Protein AF-S7PRD0-F1 (afdb_monomer_lite)

pLDDT: mean 82.25, std 14.74, range [40.34, 95.12]

Organism: Gloeophyllum trabeum (strain ATCC 11539 / FP-39264 / Madison 617) (NCBI:txid670483)

Secondary structure (DSSP, 8-state):
-------BGGG--GGGS-HHHHHHHHHHHHHHHHHHHHTTEE-SS--GGGEE-PPPSS-TTSPPP-EE--GGG-EE----TT-----S-THHHHHHHHHHT--HHHHHHH-----GGG-

Structure (mmCIF, N/CA/C/O backbone):
data_AF-S7PRD0-F1
#
_entry.id   AF-S7PRD0-F1
#
loop_
_atom_site.group_PDB
_atom_site.id
_atom_site.type_symbol
_atom_site.label_atom_id
_atom_site.label_alt_id
_atom_site.label_comp_id
_atom_site.label_asym_id
_atom_site.label_entity_id
_atom_site.label_seq_id
_atom_site.pdbx_PDB_ins_code
_atom_site.Cartn_x
_atom_site.Cartn_y
_atom_site.Cartn_z
_atom_site.occupancy
_atom_site.B_iso_or_equiv
_atom_site.auth_seq_id
_atom_s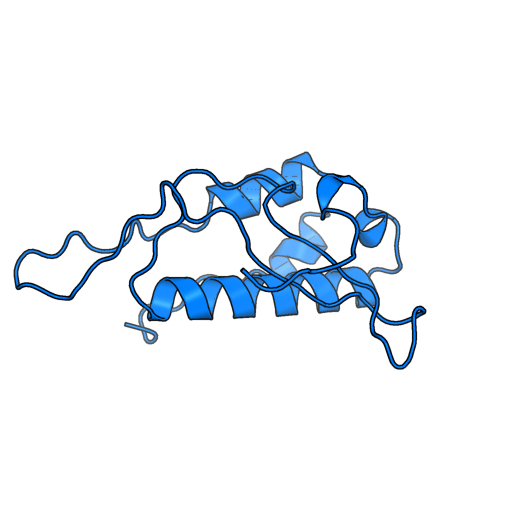ite.auth_comp_id
_atom_site.auth_asym_id
_atom_site.auth_atom_id
_atom_site.pdbx_PDB_model_num
ATOM 1 N N . MET A 1 1 ? -15.840 -14.417 2.602 1.00 66.12 1 MET A N 1
ATOM 2 C CA . MET A 1 1 ? -14.745 -13.608 2.038 1.00 66.12 1 MET A CA 1
ATOM 3 C C . MET A 1 1 ? -14.653 -13.958 0.567 1.00 66.12 1 MET A C 1
ATOM 5 O O . MET A 1 1 ? -14.867 -15.124 0.248 1.00 66.12 1 MET A O 1
ATOM 9 N N . GLU A 1 2 ? -14.454 -12.976 -0.306 1.00 77.88 2 GLU A N 1
ATOM 10 C CA . GLU A 1 2 ? -14.155 -13.245 -1.716 1.00 77.88 2 GLU A CA 1
ATOM 11 C C . GLU A 1 2 ? -12.835 -14.024 -1.810 1.00 77.88 2 GLU A C 1
ATOM 13 O O . GLU A 1 2 ? -11.918 -13.771 -1.028 1.00 77.88 2 GLU A O 1
ATOM 18 N N . ALA A 1 3 ? -12.761 -15.010 -2.705 1.00 83.56 3 ALA A N 1
ATOM 19 C CA . ALA A 1 3 ? -11.504 -15.685 -3.003 1.00 83.56 3 ALA A CA 1
ATOM 20 C C . ALA A 1 3 ? -10.730 -14.805 -3.989 1.00 83.56 3 ALA A C 1
ATOM 22 O O . ALA A 1 3 ? -11.189 -14.603 -5.110 1.00 83.56 3 ALA A O 1
ATOM 23 N N . ILE A 1 4 ? -9.604 -14.253 -3.541 1.00 85.44 4 ILE A N 1
ATOM 24 C CA . ILE A 1 4 ? -8.789 -13.316 -4.315 1.00 85.44 4 ILE A CA 1
ATOM 25 C C . ILE A 1 4 ? -7.455 -13.993 -4.604 1.00 85.44 4 ILE A C 1
ATOM 27 O O . ILE A 1 4 ? -6.682 -14.266 -3.686 1.00 85.44 4 ILE A O 1
ATOM 31 N N . ASP A 1 5 ? -7.204 -14.265 -5.881 1.00 84.56 5 ASP A N 1
ATOM 32 C CA . ASP A 1 5 ? -5.966 -14.880 -6.346 1.00 84.56 5 ASP A CA 1
ATOM 33 C C . ASP A 1 5 ? -4.942 -13.792 -6.696 1.00 84.56 5 ASP A C 1
ATOM 35 O O . ASP A 1 5 ? -5.121 -13.033 -7.647 1.00 84.56 5 ASP A O 1
ATOM 39 N N . GLY A 1 6 ? -3.846 -13.717 -5.942 1.00 87.81 6 GLY A N 1
ATOM 40 C CA . GLY A 1 6 ? -2.763 -12.773 -6.212 1.00 87.81 6 GLY A CA 1
ATOM 41 C C . GLY A 1 6 ? -1.637 -12.850 -5.179 1.00 87.81 6 GLY A C 1
ATOM 42 O O . GLY A 1 6 ? -1.858 -13.351 -4.074 1.00 87.81 6 GLY A O 1
ATOM 43 N N . PRO A 1 7 ? -0.422 -12.383 -5.522 1.00 93.31 7 PRO A N 1
ATOM 44 C CA . PRO A 1 7 ? 0.658 -12.246 -4.553 1.00 93.31 7 PRO A CA 1
ATOM 45 C C . PRO A 1 7 ? 0.318 -11.178 -3.509 1.00 93.31 7 PRO A C 1
ATOM 47 O O . PRO A 1 7 ? -0.491 -10.279 -3.757 1.00 93.31 7 PRO A O 1
ATOM 50 N N . THR A 1 8 ? 0.973 -11.246 -2.353 1.00 94.69 8 THR A N 1
ATOM 51 C CA . THR A 1 8 ? 0.997 -10.110 -1.432 1.00 94.69 8 THR A CA 1
ATOM 52 C C . THR A 1 8 ? 1.907 -9.009 -1.968 1.00 94.69 8 THR A C 1
ATOM 54 O O . THR A 1 8 ? 2.770 -9.259 -2.816 1.00 94.69 8 THR A O 1
ATOM 57 N N . LEU A 1 9 ? 1.763 -7.794 -1.440 1.00 94.31 9 LEU A N 1
ATOM 58 C CA . LEU A 1 9 ? 2.652 -6.692 -1.779 1.00 94.31 9 LEU A CA 1
ATOM 59 C C . LEU A 1 9 ? 4.112 -7.027 -1.448 1.00 94.31 9 LEU A C 1
ATOM 61 O O . LEU A 1 9 ? 4.987 -6.701 -2.236 1.00 94.31 9 LEU A O 1
ATOM 65 N N . GLU A 1 10 ? 4.383 -7.7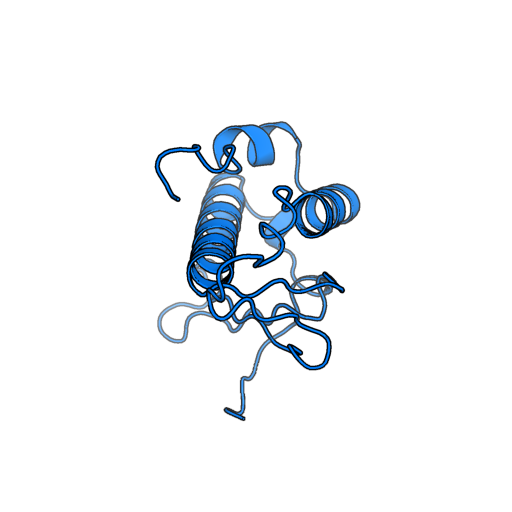52 -0.357 1.00 93.19 10 GLU A N 1
ATOM 66 C CA . GLU A 1 10 ? 5.748 -8.176 0.004 1.00 93.19 10 GLU A CA 1
ATOM 67 C C . GLU A 1 10 ? 6.440 -8.977 -1.114 1.00 93.19 10 GLU A C 1
ATOM 69 O O . GLU A 1 10 ? 7.644 -8.827 -1.329 1.00 93.19 10 GLU A O 1
ATOM 74 N N . MET A 1 11 ? 5.675 -9.807 -1.832 1.00 91.50 11 MET A N 1
ATOM 75 C CA . MET A 1 11 ? 6.167 -10.697 -2.889 1.00 91.50 11 MET A CA 1
ATOM 76 C C . MET A 1 11 ? 6.282 -10.019 -4.259 1.00 91.50 11 MET A C 1
ATOM 78 O O . MET A 1 11 ? 6.781 -10.639 -5.201 1.00 91.50 11 MET A O 1
ATOM 82 N N . LEU A 1 12 ? 5.790 -8.788 -4.402 1.00 90.44 12 LEU A N 1
ATOM 83 C CA . LEU A 1 12 ? 5.831 -8.066 -5.665 1.00 90.44 12 LEU A CA 1
ATOM 84 C C . LEU A 1 12 ? 7.177 -7.394 -5.924 1.00 90.44 12 LEU A C 1
ATOM 86 O O . LEU A 1 12 ? 7.942 -7.064 -5.025 1.00 90.44 12 LEU A O 1
ATOM 90 N N . ASP A 1 13 ? 7.414 -7.119 -7.200 1.00 89.31 13 ASP A N 1
ATOM 91 C CA . ASP A 1 13 ? 8.582 -6.409 -7.704 1.00 89.31 13 ASP A CA 1
ATOM 92 C C . ASP A 1 13 ? 8.286 -4.931 -8.006 1.00 89.31 13 ASP A C 1
ATOM 94 O O . ASP A 1 13 ? 9.049 -4.303 -8.731 1.00 89.31 13 ASP A O 1
ATOM 98 N N . ILE A 1 14 ? 7.187 -4.347 -7.491 1.00 89.69 14 ILE A N 1
ATOM 99 C CA . ILE A 1 14 ? 6.773 -2.978 -7.877 1.00 89.69 14 ILE A CA 1
ATOM 100 C C . ILE A 1 14 ? 7.894 -1.961 -7.626 1.00 89.69 14 ILE A C 1
ATOM 102 O O . ILE A 1 14 ? 8.104 -1.091 -8.460 1.00 89.69 14 ILE A O 1
ATOM 106 N N . LYS A 1 15 ? 8.674 -2.128 -6.549 1.00 90.00 15 LYS A N 1
ATOM 107 C CA . LYS A 1 15 ? 9.821 -1.278 -6.190 1.00 90.00 15 LYS A CA 1
ATOM 108 C C . LYS A 1 15 ? 10.970 -1.324 -7.203 1.00 90.00 15 LYS A C 1
ATOM 110 O O . LYS A 1 15 ? 11.763 -0.391 -7.274 1.00 90.00 15 LYS A O 1
ATOM 115 N N . ASP A 1 16 ? 11.028 -2.382 -8.008 1.00 91.56 16 ASP A N 1
ATOM 116 C CA . ASP A 1 16 ? 12.022 -2.587 -9.062 1.00 91.56 16 ASP A CA 1
ATOM 117 C C . ASP A 1 16 ? 11.485 -2.179 -10.453 1.00 91.56 16 ASP A C 1
ATOM 119 O O . ASP A 1 16 ? 12.224 -2.182 -11.442 1.00 91.56 16 ASP A O 1
ATOM 123 N N . ARG A 1 17 ? 10.197 -1.814 -10.560 1.00 90.12 17 ARG A N 1
ATOM 124 C CA . ARG A 1 17 ? 9.558 -1.375 -11.814 1.00 90.12 17 ARG A CA 1
ATOM 125 C C . ARG A 1 17 ? 9.862 0.093 -12.134 1.00 90.12 17 ARG A C 1
ATOM 127 O O . ARG A 1 17 ? 10.319 0.834 -11.264 1.00 90.12 17 ARG A O 1
ATOM 134 N N . PRO A 1 18 ? 9.595 0.561 -13.372 1.00 92.88 18 PRO A N 1
ATOM 135 C CA . PRO A 1 18 ? 9.770 1.967 -13.727 1.00 92.88 18 PRO A CA 1
ATOM 136 C C . PRO A 1 18 ? 9.045 2.912 -12.764 1.00 92.88 18 PRO A C 1
ATOM 138 O O . PRO A 1 18 ? 7.930 2.625 -12.326 1.00 92.88 18 PRO A O 1
ATOM 141 N N . GLN A 1 19 ? 9.655 4.066 -12.493 1.00 93.19 19 GLN A N 1
ATOM 142 C CA . GLN A 1 19 ? 9.168 5.045 -11.517 1.00 93.19 19 GLN A CA 1
ATOM 143 C C . GLN A 1 19 ? 7.702 5.450 -11.740 1.00 93.19 19 GLN A C 1
ATOM 145 O O . GLN A 1 19 ? 6.953 5.594 -10.782 1.00 93.19 19 GLN A O 1
ATOM 150 N N . GLU A 1 20 ? 7.260 5.573 -12.994 1.00 91.19 20 GLU A N 1
ATOM 151 C CA . GLU A 1 20 ? 5.863 5.885 -13.326 1.00 91.19 20 GLU A CA 1
ATOM 152 C C . GLU A 1 20 ? 4.880 4.831 -12.790 1.00 91.19 20 GLU A C 1
ATOM 154 O O . GLU A 1 20 ? 3.819 5.181 -12.278 1.00 91.19 20 GLU A O 1
ATOM 159 N N . GLN A 1 21 ? 5.245 3.545 -12.845 1.00 90.56 21 GLN A N 1
ATOM 160 C CA . GLN A 1 21 ? 4.414 2.458 -12.316 1.00 90.56 21 GLN A CA 1
ATOM 161 C C . GLN A 1 21 ? 4.425 2.425 -10.788 1.00 90.56 21 GLN A C 1
ATOM 163 O O . GLN A 1 21 ? 3.404 2.116 -10.177 1.00 90.56 21 GLN A O 1
ATOM 168 N N . GLN A 1 22 ? 5.560 2.765 -10.171 1.00 93.31 22 GLN A N 1
ATOM 169 C CA . GLN A 1 22 ? 5.647 2.923 -8.720 1.00 93.31 22 GLN A CA 1
ATOM 170 C C . GLN A 1 22 ? 4.730 4.049 -8.247 1.00 93.31 22 GLN A C 1
ATOM 172 O O . GLN A 1 22 ? 3.905 3.837 -7.365 1.00 93.31 22 GLN A O 1
ATOM 177 N N . ILE A 1 23 ? 4.815 5.219 -8.884 1.00 93.31 23 ILE A N 1
ATOM 178 C CA . ILE A 1 23 ? 3.978 6.380 -8.567 1.00 93.31 23 ILE A CA 1
ATOM 179 C C . ILE A 1 23 ? 2.495 6.032 -8.722 1.00 93.31 23 ILE A C 1
ATOM 181 O O . ILE A 1 23 ? 1.718 6.305 -7.807 1.00 93.31 23 ILE A O 1
ATOM 185 N N . ASP A 1 24 ? 2.094 5.404 -9.832 1.00 91.69 24 ASP A N 1
ATOM 186 C CA . ASP A 1 24 ? 0.704 4.977 -10.035 1.00 91.69 24 ASP A CA 1
ATOM 187 C C . ASP A 1 24 ? 0.227 4.039 -8.917 1.00 91.69 24 ASP A C 1
ATOM 189 O O . ASP A 1 24 ? -0.811 4.277 -8.292 1.00 91.69 24 ASP A O 1
ATOM 193 N N . PHE A 1 25 ? 1.012 3.001 -8.617 1.00 93.31 25 PHE A N 1
ATOM 194 C CA . PHE A 1 25 ? 0.657 2.015 -7.605 1.00 93.31 25 PHE A CA 1
ATOM 195 C C . PHE A 1 25 ? 0.522 2.642 -6.211 1.00 93.31 25 PHE A C 1
ATOM 197 O O . PHE A 1 25 ? -0.500 2.457 -5.549 1.00 93.31 25 PHE A O 1
ATOM 204 N N . ILE A 1 26 ? 1.511 3.431 -5.779 1.00 93.56 26 ILE A N 1
ATOM 205 C CA . ILE A 1 26 ? 1.506 4.097 -4.469 1.00 93.56 26 ILE A CA 1
ATOM 206 C C . ILE A 1 26 ? 0.363 5.118 -4.376 1.00 93.56 26 ILE A C 1
ATOM 208 O O . ILE A 1 26 ? -0.294 5.221 -3.337 1.00 93.56 26 ILE A O 1
ATOM 212 N N . THR A 1 27 ? 0.040 5.805 -5.475 1.00 92.56 27 THR A N 1
ATOM 213 C CA . THR A 1 27 ? -1.115 6.713 -5.541 1.00 92.56 27 THR A CA 1
ATOM 214 C C . THR A 1 27 ? -2.424 5.959 -5.297 1.00 92.56 27 THR A C 1
ATOM 216 O O . THR A 1 27 ? -3.230 6.365 -4.454 1.00 92.56 27 THR A O 1
ATOM 219 N N . ARG A 1 28 ? -2.638 4.825 -5.979 1.00 93.12 28 ARG A N 1
ATOM 220 C CA . ARG A 1 28 ? -3.839 3.991 -5.796 1.00 93.12 28 ARG A CA 1
ATOM 221 C C . ARG A 1 28 ? -3.903 3.375 -4.398 1.00 93.12 28 ARG A C 1
ATOM 223 O O . ARG A 1 28 ? -4.973 3.389 -3.787 1.00 93.12 28 ARG A O 1
ATOM 230 N N . LEU A 1 29 ? -2.769 2.926 -3.858 1.00 93.19 29 LEU A N 1
ATOM 231 C CA . LEU A 1 29 ? -2.664 2.413 -2.490 1.00 93.19 29 LEU A CA 1
ATOM 232 C C . LEU A 1 29 ? -3.109 3.471 -1.474 1.00 93.19 29 LEU A C 1
ATOM 234 O O . LEU A 1 29 ? -3.953 3.203 -0.618 1.00 93.19 29 LEU A O 1
ATOM 238 N N . ARG A 1 30 ? -2.608 4.702 -1.617 1.00 89.88 30 ARG A N 1
ATOM 239 C CA . ARG A 1 30 ? -2.991 5.829 -0.765 1.00 89.88 30 ARG A CA 1
ATOM 240 C C . ARG A 1 30 ? -4.476 6.161 -0.873 1.00 89.88 30 ARG A C 1
ATOM 242 O O . ARG A 1 30 ? -5.108 6.415 0.149 1.00 89.88 30 ARG A O 1
ATOM 249 N N . HIS A 1 31 ? -5.059 6.154 -2.071 1.00 89.12 31 HIS A N 1
ATOM 250 C CA . HIS A 1 31 ? -6.503 6.368 -2.227 1.00 89.12 31 HIS A CA 1
ATOM 251 C C . HIS A 1 31 ? -7.333 5.291 -1.524 1.00 89.12 31 HIS A C 1
ATOM 253 O O . HIS A 1 31 ? -8.323 5.614 -0.868 1.00 89.12 31 HIS A O 1
ATOM 259 N N . GLY A 1 32 ? -6.903 4.033 -1.604 1.00 89.44 32 GLY A N 1
ATOM 260 C CA . GLY A 1 32 ? -7.515 2.935 -0.867 1.00 89.44 32 GLY A CA 1
ATOM 261 C C . GLY A 1 32 ? -7.446 3.126 0.651 1.00 89.44 32 GLY A C 1
ATOM 262 O O . GLY A 1 32 ? -8.463 3.020 1.336 1.00 89.44 32 GLY A O 1
ATOM 263 N N . LEU A 1 33 ? -6.277 3.517 1.170 1.00 88.06 33 LEU A N 1
ATOM 264 C CA . LEU A 1 33 ? -6.106 3.853 2.585 1.00 88.06 33 LEU A CA 1
ATOM 265 C C . LEU A 1 33 ? -7.011 5.018 3.010 1.00 88.06 33 LEU A C 1
ATOM 267 O O . LEU A 1 33 ? -7.652 4.953 4.058 1.00 88.06 33 LEU A O 1
ATOM 271 N N . ARG A 1 34 ? -7.102 6.071 2.189 1.00 83.62 34 ARG A N 1
ATOM 272 C CA . ARG A 1 34 ? -7.998 7.211 2.437 1.00 83.62 34 ARG A CA 1
ATOM 273 C C . ARG A 1 34 ? -9.456 6.771 2.535 1.00 83.62 34 ARG A C 1
ATOM 275 O O . ARG A 1 34 ? -10.143 7.213 3.447 1.00 83.62 34 ARG A O 1
ATOM 282 N N . ALA A 1 35 ? -9.914 5.879 1.657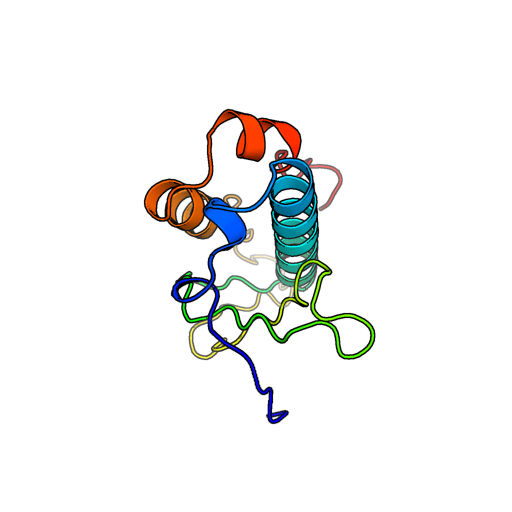 1.00 85.31 35 ALA A N 1
ATOM 283 C CA . ALA A 1 35 ? -11.279 5.359 1.705 1.00 85.31 35 ALA A CA 1
ATOM 284 C C . ALA A 1 35 ? -11.569 4.582 3.004 1.00 85.31 35 ALA A C 1
ATOM 286 O O . ALA A 1 35 ? -12.620 4.779 3.611 1.00 85.31 35 ALA A O 1
ATOM 287 N N . ILE A 1 36 ? -10.627 3.749 3.463 1.00 86.12 36 ILE A N 1
ATOM 288 C CA . ILE A 1 36 ? -10.743 3.003 4.730 1.00 86.12 36 ILE A CA 1
ATOM 289 C C . ILE A 1 36 ? -10.828 3.970 5.917 1.00 86.12 36 ILE A C 1
ATOM 291 O O . ILE A 1 36 ? -11.717 3.844 6.760 1.00 86.12 36 ILE A O 1
ATOM 295 N N . ARG A 1 37 ? -9.955 4.981 5.952 1.00 81.31 37 ARG A N 1
ATOM 296 C CA . ARG A 1 37 ? -9.954 5.990 7.020 1.00 81.31 37 ARG A CA 1
ATOM 297 C C . ARG A 1 37 ? -11.223 6.835 7.020 1.00 81.31 37 ARG A C 1
ATOM 299 O O . ARG A 1 37 ? -11.797 7.054 8.079 1.00 81.31 37 ARG A O 1
ATOM 306 N N . PHE A 1 38 ? -11.694 7.256 5.847 1.00 80.44 38 PHE A N 1
ATOM 307 C CA . PHE A 1 38 ? -12.956 7.986 5.711 1.00 80.44 38 PHE A CA 1
ATOM 308 C C . PHE A 1 38 ? -14.150 7.170 6.231 1.00 80.44 38 PHE A C 1
ATOM 310 O O . PHE A 1 38 ? -15.088 7.724 6.792 1.00 80.44 38 PHE A O 1
ATOM 317 N N . ALA A 1 39 ? -14.099 5.840 6.113 1.00 82.19 39 ALA A N 1
ATOM 318 C CA . ALA A 1 39 ? -15.101 4.939 6.679 1.00 82.19 39 ALA A CA 1
ATOM 319 C C . ALA A 1 39 ? -14.984 4.739 8.206 1.00 82.19 39 ALA A C 1
ATOM 321 O O . ALA A 1 39 ? -15.688 3.894 8.764 1.00 82.19 39 ALA A O 1
ATOM 322 N N . GLY A 1 40 ? -14.102 5.474 8.891 1.00 80.62 40 GLY A N 1
ATOM 323 C CA . GLY A 1 40 ? -13.901 5.339 10.330 1.00 80.62 40 GLY A CA 1
ATOM 324 C C . GLY A 1 40 ? -13.060 4.126 10.723 1.00 80.62 40 GLY A C 1
ATOM 325 O O . GLY A 1 40 ? -13.082 3.753 11.891 1.00 80.62 40 GLY A O 1
ATOM 326 N N . ILE A 1 41 ? -12.369 3.471 9.783 1.00 85.25 41 ILE A N 1
ATOM 327 C CA . ILE A 1 41 ? -11.633 2.228 10.043 1.00 85.25 41 ILE A CA 1
ATOM 328 C C . ILE A 1 41 ? -10.143 2.532 10.230 1.00 85.25 41 ILE A C 1
ATOM 330 O O . ILE A 1 41 ? -9.500 3.141 9.373 1.00 85.25 41 ILE A O 1
ATOM 334 N N . GLU A 1 42 ? -9.578 2.055 11.335 1.00 85.12 42 GLU A N 1
ATOM 335 C CA . GLU A 1 42 ? -8.148 2.089 11.630 1.00 85.12 42 GLU A CA 1
ATOM 336 C C . GLU A 1 42 ? -7.603 0.661 11.656 1.00 85.12 42 GLU A C 1
ATOM 338 O O . GLU A 1 42 ? -7.912 -0.123 12.551 1.00 85.12 42 GLU A O 1
ATOM 343 N N . GLN A 1 43 ? -6.777 0.315 10.670 1.00 85.19 43 GLN A N 1
ATOM 344 C CA . GLN A 1 43 ? -6.008 -0.924 10.709 1.00 85.19 43 GLN A CA 1
ATOM 345 C C . GLN A 1 43 ? -4.790 -0.712 11.611 1.00 85.19 43 GLN A C 1
ATOM 347 O O . GLN A 1 43 ? -3.897 0.074 11.289 1.00 85.19 43 GLN A O 1
ATOM 352 N N . THR A 1 44 ? -4.760 -1.403 12.747 1.00 82.62 44 THR A N 1
ATOM 353 C CA . THR A 1 44 ? -3.735 -1.207 13.784 1.00 82.62 44 THR A CA 1
ATOM 354 C C . THR A 1 44 ? -2.436 -1.951 13.490 1.00 82.62 44 THR A C 1
ATOM 356 O O . THR A 1 44 ? -1.436 -1.723 14.164 1.00 82.62 44 THR A O 1
ATOM 359 N N . ASP A 1 45 ? -2.456 -2.851 12.508 1.00 81.81 45 ASP A N 1
ATOM 360 C CA . ASP A 1 45 ? -1.421 -3.860 12.300 1.00 81.81 45 ASP A CA 1
ATOM 361 C C . ASP A 1 45 ? -0.905 -3.886 10.857 1.00 81.81 45 ASP A C 1
ATOM 363 O O . ASP A 1 45 ? -0.833 -4.943 10.247 1.00 81.81 45 ASP A O 1
ATOM 367 N N . TRP A 1 46 ? -0.579 -2.729 10.272 1.00 85.00 46 TRP A N 1
ATOM 368 C CA . TRP A 1 46 ? -0.161 -2.663 8.867 1.00 85.00 46 TRP A CA 1
ATOM 369 C C . TRP A 1 46 ? 1.079 -3.511 8.556 1.00 85.00 46 TRP A C 1
ATOM 371 O O . TRP A 1 46 ? 2.181 -3.209 9.008 1.00 85.00 46 TRP A O 1
ATOM 381 N N . HIS A 1 47 ? 0.896 -4.507 7.687 1.00 86.44 47 HIS A N 1
ATOM 382 C CA . HIS A 1 47 ? 1.966 -5.305 7.089 1.00 86.44 47 HIS A CA 1
ATOM 383 C C . HIS A 1 47 ? 1.742 -5.448 5.581 1.00 86.44 47 HIS A C 1
ATOM 385 O O . HIS A 1 47 ? 0.608 -5.574 5.123 1.00 86.44 47 HIS A O 1
ATOM 391 N N . LEU A 1 48 ? 2.816 -5.519 4.789 1.00 91.44 48 LEU A N 1
ATOM 392 C CA . LEU A 1 48 ? 2.713 -5.677 3.326 1.00 91.44 48 LEU A CA 1
ATOM 393 C C . LEU A 1 48 ? 1.998 -6.979 2.917 1.00 91.44 48 LEU A C 1
ATOM 395 O O . LEU A 1 48 ? 1.410 -7.060 1.843 1.00 91.44 48 LEU A O 1
ATOM 399 N N . ASN A 1 49 ? 1.994 -7.988 3.793 1.00 92.75 49 ASN A N 1
ATOM 400 C CA . ASN A 1 49 ? 1.258 -9.238 3.595 1.00 92.75 49 ASN A CA 1
ATOM 401 C C . ASN A 1 49 ? -0.262 -9.117 3.739 1.00 92.75 49 ASN A C 1
ATOM 403 O O . ASN A 1 49 ? -0.982 -10.025 3.332 1.00 92.75 49 ASN A O 1
ATOM 407 N N . GLN A 1 50 ? -0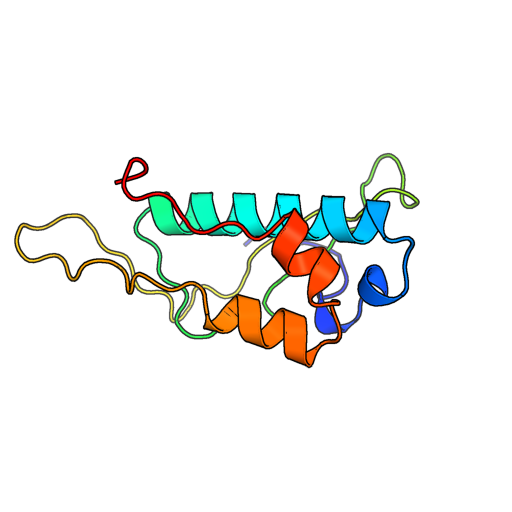.756 -7.997 4.262 1.00 92.44 50 GLN A N 1
ATOM 408 C CA . GLN A 1 50 ? -2.185 -7.694 4.347 1.00 92.44 50 GLN A CA 1
ATOM 409 C C . GLN A 1 50 ? -2.694 -6.909 3.130 1.00 92.44 50 GLN A C 1
ATOM 411 O O . GLN A 1 50 ? -3.823 -6.417 3.123 1.00 92.44 50 GLN A O 1
ATOM 416 N N . ILE A 1 51 ? -1.865 -6.776 2.095 1.00 94.75 51 ILE A N 1
ATOM 417 C CA . ILE A 1 51 ? -2.227 -6.153 0.828 1.00 94.75 51 ILE A CA 1
ATOM 418 C C . ILE A 1 51 ? -2.028 -7.207 -0.253 1.00 94.75 51 ILE A C 1
ATOM 420 O O . ILE A 1 51 ? -0.900 -7.614 -0.525 1.00 94.75 51 ILE A O 1
ATOM 424 N N . LEU A 1 52 ? -3.122 -7.665 -0.855 1.00 95.12 52 LEU A N 1
ATOM 425 C CA . LEU A 1 52 ? -3.075 -8.511 -2.040 1.00 95.12 52 LEU A CA 1
ATOM 426 C C . LEU A 1 52 ? -3.023 -7.639 -3.283 1.00 95.12 52 LEU A C 1
ATOM 428 O O . LEU A 1 52 ? -3.691 -6.603 -3.369 1.00 95.12 52 LEU A O 1
ATOM 432 N N . CYS A 1 53 ? -2.257 -8.102 -4.260 1.00 94.75 53 CYS A N 1
ATOM 433 C CA . CYS A 1 53 ? -2.050 -7.395 -5.505 1.00 94.75 53 CYS A CA 1
ATOM 434 C C . CYS A 1 53 ? -2.339 -8.295 -6.711 1.00 94.75 53 CYS A C 1
ATOM 436 O O . CYS A 1 53 ? -1.407 -8.720 -7.404 1.00 94.75 53 CYS A O 1
ATOM 438 N N . PRO A 1 54 ? -3.618 -8.637 -6.949 1.00 92.69 54 PRO A N 1
ATOM 439 C CA . PRO A 1 54 ? -3.994 -9.437 -8.102 1.00 92.69 54 PRO A CA 1
ATOM 440 C C . PRO A 1 54 ? -3.622 -8.707 -9.407 1.00 92.69 54 PRO A C 1
ATOM 442 O O . PRO A 1 54 ? -3.763 -7.483 -9.496 1.00 92.69 54 PRO A O 1
ATOM 445 N N . PRO A 1 55 ? -3.118 -9.425 -10.425 1.00 89.50 55 PRO A N 1
ATOM 446 C CA . PRO A 1 55 ? -2.820 -8.819 -11.719 1.00 89.50 55 PRO A CA 1
ATOM 447 C C . PRO A 1 55 ? -4.108 -8.302 -12.373 1.00 89.50 55 PRO A C 1
ATOM 449 O O . PRO A 1 55 ? -5.158 -8.931 -12.232 1.00 89.50 55 PRO A O 1
ATOM 452 N N . ASP A 1 56 ? -4.027 -7.197 -13.125 1.00 83.06 56 ASP A N 1
ATOM 453 C CA . ASP A 1 56 ? -5.191 -6.698 -13.868 1.00 83.06 56 ASP A CA 1
ATOM 454 C C . ASP A 1 56 ? -5.650 -7.789 -14.859 1.00 83.06 56 ASP A C 1
ATOM 456 O O . ASP A 1 56 ? -4.858 -8.241 -15.698 1.00 83.06 56 ASP A O 1
ATOM 460 N N . PRO A 1 57 ? -6.919 -8.238 -14.789 1.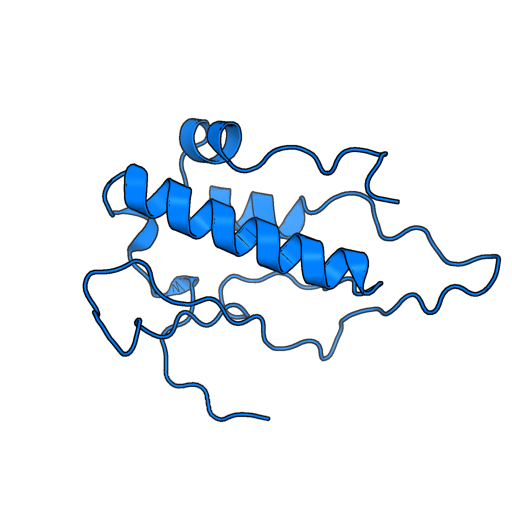00 79.38 57 PRO A N 1
ATOM 461 C CA . PRO A 1 57 ? -7.413 -9.335 -15.617 1.00 79.38 57 PRO A CA 1
ATOM 462 C C . PRO A 1 57 ? -7.448 -8.991 -17.113 1.00 79.38 57 PRO A C 1
ATOM 464 O O . PRO A 1 57 ? -7.586 -9.887 -17.948 1.00 79.38 57 PRO A O 1
ATOM 467 N N . ARG A 1 58 ? -7.361 -7.704 -17.466 1.00 84.50 58 ARG A N 1
ATOM 468 C CA . ARG A 1 58 ? -7.372 -7.205 -18.845 1.00 84.50 58 ARG A CA 1
ATOM 469 C C . ARG A 1 58 ? -5.964 -7.107 -19.420 1.00 84.50 58 ARG A C 1
ATOM 471 O O . ARG A 1 58 ? -5.799 -7.363 -20.611 1.00 84.50 58 ARG A O 1
ATOM 478 N N . ASP A 1 59 ? -4.979 -6.734 -18.603 1.00 82.88 59 ASP A N 1
ATOM 479 C CA . ASP A 1 59 ? -3.586 -6.575 -19.024 1.00 82.88 59 ASP A CA 1
ATOM 480 C C . ASP A 1 59 ? -2.600 -6.759 -17.848 1.00 82.88 59 ASP A C 1
ATOM 482 O O . ASP A 1 59 ? -2.383 -5.832 -17.066 1.00 82.88 59 ASP A O 1
ATOM 486 N N . PRO A 1 60 ? -1.926 -7.922 -17.752 1.00 79.75 60 PRO A N 1
ATOM 487 C CA . PRO A 1 60 ? -0.944 -8.203 -16.702 1.00 79.75 60 PRO A CA 1
ATOM 488 C C . PRO A 1 60 ? 0.299 -7.301 -16.711 1.00 79.75 60 PRO A C 1
ATOM 490 O O . PRO A 1 60 ? 1.088 -7.356 -15.769 1.00 79.75 60 PRO A O 1
ATOM 493 N N . SER A 1 61 ? 0.526 -6.526 -17.780 1.00 78.56 61 SER A N 1
ATOM 494 C CA . SER A 1 61 ? 1.637 -5.570 -17.856 1.00 78.56 61 SER A CA 1
ATOM 495 C C . SER A 1 61 ? 1.350 -4.253 -17.130 1.00 78.56 61 SER A C 1
ATOM 497 O O . SER A 1 61 ? 2.283 -3.498 -16.841 1.00 78.56 61 SER A O 1
ATOM 499 N N . LEU A 1 62 ? 0.081 -3.990 -16.804 1.00 81.06 62 LEU A N 1
ATOM 500 C CA . LEU A 1 62 ? -0.320 -2.851 -15.992 1.00 81.06 62 LEU A CA 1
ATOM 501 C C . LEU A 1 62 ? 0.012 -3.083 -14.516 1.00 81.06 62 LEU A C 1
ATOM 503 O O . LEU A 1 62 ? 0.307 -4.194 -14.061 1.00 81.06 62 LEU A O 1
ATOM 507 N N . ALA A 1 63 ? -0.014 -1.997 -13.750 1.00 81.50 63 ALA A N 1
ATOM 508 C CA . ALA A 1 63 ? 0.154 -2.082 -12.313 1.00 81.50 63 ALA A CA 1
ATOM 509 C C . ALA A 1 63 ? -1.034 -2.864 -11.702 1.00 81.50 63 ALA A C 1
ATOM 511 O O . ALA A 1 63 ? -2.178 -2.634 -12.097 1.00 81.50 63 ALA A O 1
ATOM 512 N N . PRO A 1 64 ? -0.781 -3.786 -10.755 1.00 89.94 64 PRO A N 1
ATOM 513 C CA . PRO A 1 64 ? -1.804 -4.692 -10.236 1.00 89.94 64 PRO A CA 1
ATOM 514 C C . PRO A 1 64 ? -2.899 -3.937 -9.480 1.00 89.94 64 PRO A C 1
ATOM 516 O O . PRO A 1 64 ? -2.698 -2.792 -9.056 1.00 89.94 64 PRO A O 1
ATOM 519 N N . ASP A 1 65 ? -4.047 -4.581 -9.295 1.00 91.81 65 ASP A N 1
ATOM 520 C CA . ASP A 1 65 ? -5.098 -4.097 -8.401 1.00 91.81 65 ASP A CA 1
ATOM 521 C C . ASP A 1 65 ? -4.646 -4.196 -6.936 1.00 91.81 65 ASP A C 1
ATOM 523 O O . ASP A 1 65 ? -3.621 -4.798 -6.623 1.00 91.81 65 ASP A O 1
ATOM 527 N N . ILE A 1 66 ? -5.381 -3.554 -6.026 1.00 94.50 66 ILE A N 1
ATOM 528 C CA . ILE A 1 66 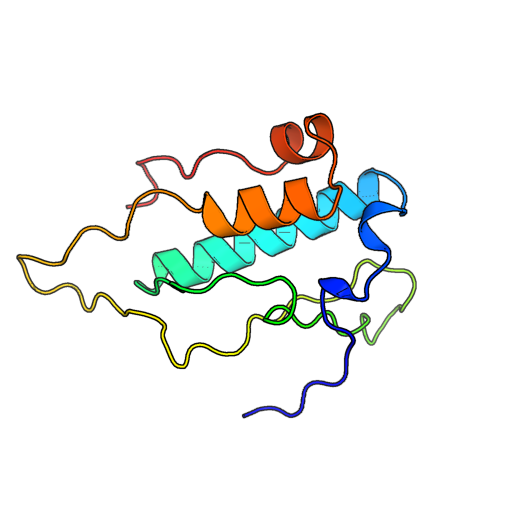? -5.016 -3.462 -4.608 1.00 94.50 66 ILE A CA 1
ATOM 529 C C . ILE A 1 66 ? -6.205 -3.887 -3.766 1.00 94.50 66 ILE A C 1
ATOM 531 O O . ILE A 1 66 ? -7.286 -3.306 -3.866 1.00 94.50 66 ILE A O 1
ATOM 535 N N . VAL A 1 67 ? -5.985 -4.871 -2.900 1.00 94.31 67 VAL A N 1
ATOM 536 C CA . VAL A 1 67 ? -6.994 -5.356 -1.964 1.00 94.31 67 VAL A CA 1
ATOM 537 C C . VAL A 1 67 ? -6.397 -5.400 -0.567 1.00 94.31 67 VAL A C 1
ATOM 539 O O . VAL A 1 67 ? -5.454 -6.141 -0.303 1.00 94.31 67 VAL A O 1
ATOM 542 N N . PHE A 1 68 ? -6.982 -4.630 0.345 1.00 93.56 68 PHE A N 1
ATOM 543 C CA . PHE A 1 68 ? -6.670 -4.713 1.767 1.00 93.56 68 PHE A CA 1
ATOM 544 C C . PHE A 1 68 ? -7.408 -5.896 2.385 1.00 93.56 68 PHE A C 1
ATOM 546 O O . PHE A 1 68 ? -8.611 -6.067 2.169 1.00 93.56 68 PHE A O 1
ATOM 553 N N . ILE A 1 69 ? -6.696 -6.704 3.157 1.00 93.12 69 ILE A N 1
ATOM 554 C CA . ILE A 1 69 ? -7.241 -7.874 3.840 1.00 93.12 69 ILE A CA 1
ATOM 555 C C . ILE A 1 69 ? -6.923 -7.821 5.337 1.00 93.12 69 ILE A C 1
ATOM 557 O O . ILE A 1 69 ? -6.239 -6.922 5.816 1.00 93.12 69 ILE A O 1
ATOM 561 N N . ASP A 1 70 ? -7.442 -8.809 6.064 1.00 89.75 70 ASP A N 1
ATOM 562 C CA . ASP A 1 70 ? -7.132 -9.051 7.476 1.00 89.75 70 ASP A CA 1
ATOM 563 C C . ASP A 1 70 ? -7.455 -7.884 8.427 1.00 89.75 70 ASP A C 1
ATOM 565 O O . ASP A 1 70 ? -6.638 -7.405 9.206 1.00 89.75 70 ASP A O 1
ATOM 569 N N . PHE A 1 71 ? -8.710 -7.438 8.403 1.00 89.75 71 PHE A N 1
ATOM 570 C CA . PHE A 1 71 ? -9.234 -6.436 9.337 1.00 89.75 71 PHE A CA 1
ATOM 571 C C . PHE A 1 71 ? -9.616 -7.022 10.710 1.00 89.75 71 PHE A C 1
ATOM 573 O O . PHE A 1 71 ? -10.424 -6.432 11.424 1.00 89.75 71 PHE A O 1
ATOM 580 N N . ALA A 1 72 ? -9.090 -8.191 11.096 1.00 89.19 72 ALA A N 1
ATOM 581 C CA . ALA A 1 72 ? -9.496 -8.880 12.326 1.00 89.19 72 ALA A CA 1
ATOM 582 C C . ALA A 1 72 ? -9.211 -8.066 13.604 1.00 89.19 72 ALA A C 1
ATOM 584 O O . ALA A 1 72 ? -9.928 -8.211 14.593 1.00 89.19 72 ALA A O 1
ATOM 585 N N . PHE A 1 73 ? -8.192 -7.203 13.562 1.00 84.62 73 PHE A N 1
ATOM 586 C CA . PHE A 1 73 ? -7.797 -6.315 14.659 1.00 84.62 73 PHE A CA 1
ATOM 587 C C . PHE A 1 73 ? -8.073 -4.834 14.372 1.00 84.62 73 PHE A C 1
ATOM 589 O O . PHE A 1 73 ? -7.683 -3.977 15.160 1.00 84.62 73 PHE A O 1
ATOM 596 N N . ALA A 1 74 ? -8.758 -4.525 13.269 1.00 87.88 74 ALA A N 1
ATOM 597 C CA . ALA A 1 74 ? -9.064 -3.148 12.923 1.00 87.88 74 ALA A CA 1
ATOM 598 C C . ALA A 1 74 ? -10.073 -2.542 13.908 1.00 87.88 74 ALA A C 1
ATOM 600 O O . ALA A 1 74 ? -11.044 -3.183 14.321 1.00 87.88 74 ALA A O 1
ATOM 601 N N . LEU A 1 75 ? -9.853 -1.280 14.258 1.00 86.19 75 LEU A N 1
ATOM 602 C CA . LEU A 1 75 ? -10.778 -0.487 15.055 1.00 86.19 75 LEU A CA 1
ATOM 603 C C . LEU A 1 75 ? -11.750 0.236 14.123 1.00 86.19 75 LEU A C 1
ATOM 605 O O . LEU A 1 75 ? -11.374 0.657 13.030 1.00 86.19 75 LEU A O 1
ATOM 609 N N . GLN A 1 76 ? -12.998 0.401 14.558 1.00 85.00 76 GLN A N 1
ATOM 610 C CA . GLN A 1 76 ? -13.993 1.193 13.842 1.00 85.00 76 GLN A CA 1
ATOM 611 C C . GLN A 1 76 ? -14.550 2.279 14.758 1.00 85.00 76 GLN A C 1
ATOM 613 O O . GLN A 1 76 ? -15.115 1.984 15.812 1.00 85.00 76 GLN A O 1
ATOM 618 N N . ASN A 1 77 ? -14.421 3.534 14.342 1.00 78.19 77 ASN A N 1
ATOM 619 C CA . ASN A 1 77 ? -15.086 4.659 14.975 1.00 78.19 77 ASN A CA 1
ATOM 620 C C . ASN A 1 77 ? -16.482 4.833 14.350 1.00 78.19 77 ASN A C 1
ATOM 622 O O . ASN A 1 77 ? -16.610 5.099 13.156 1.00 78.19 77 ASN A O 1
ATOM 626 N N . LEU A 1 78 ? -17.527 4.654 15.164 1.00 73.12 78 LEU A N 1
ATOM 627 C CA . LEU A 1 78 ? -18.935 4.762 14.756 1.00 73.12 78 LEU A CA 1
ATOM 628 C C . LEU A 1 78 ? -19.533 6.164 14.984 1.00 73.12 78 LEU A C 1
ATOM 630 O O . LEU A 1 78 ? -20.720 6.360 14.729 1.00 73.12 78 LEU A O 1
ATOM 634 N N . GLY A 1 79 ? -18.734 7.138 15.438 1.00 65.50 79 GLY A N 1
ATOM 635 C CA . GLY A 1 79 ? -19.154 8.536 15.564 1.00 65.50 79 GLY A CA 1
ATOM 636 C C . GLY A 1 79 ? -19.977 8.882 16.812 1.00 65.50 79 GLY A C 1
ATOM 637 O O . GLY A 1 79 ? -20.750 9.835 16.768 1.00 65.50 79 GLY A O 1
ATOM 638 N N . GLU A 1 80 ? -19.836 8.153 17.925 1.00 57.41 80 GLU A N 1
ATOM 639 C CA . GLU A 1 80 ? -20.404 8.593 19.214 1.00 57.41 80 GLU A CA 1
ATOM 640 C C . GLU A 1 80 ? -19.556 9.738 19.802 1.00 57.41 80 GLU A C 1
ATOM 642 O O . GLU A 1 80 ? -18.342 9.713 19.664 1.00 57.41 80 GLU A O 1
ATOM 647 N N . GLU A 1 81 ? -20.188 10.745 20.422 1.00 52.59 81 GLU A N 1
ATOM 648 C CA . GLU A 1 81 ? -19.683 12.099 20.775 1.00 52.59 81 GLU A CA 1
ATOM 649 C C . GLU A 1 81 ? -18.317 12.229 21.502 1.00 52.59 81 GLU A C 1
ATOM 651 O O . GLU A 1 81 ? -17.814 13.342 21.637 1.00 52.59 81 GLU A O 1
ATOM 656 N N . GLU A 1 82 ? -17.673 11.137 21.919 1.00 48.66 82 GLU A N 1
ATOM 657 C CA . GLU A 1 82 ? -16.294 11.108 22.452 1.00 48.66 82 GLU A CA 1
ATOM 658 C C . GLU A 1 82 ? -15.343 10.252 21.592 1.00 48.66 82 GLU A C 1
ATOM 660 O O . GLU A 1 82 ? -14.298 9.787 22.052 1.00 48.66 82 GLU A O 1
ATOM 665 N N . GLY A 1 83 ? -15.732 10.005 20.339 1.00 44.75 83 GLY A N 1
ATOM 666 C CA . GLY A 1 83 ? -15.058 9.135 19.390 1.00 44.75 83 GLY A CA 1
ATOM 667 C C . GLY A 1 83 ? -13.604 9.540 19.260 1.00 44.75 83 GLY A C 1
ATOM 668 O O . GLY A 1 83 ? -13.303 10.627 18.769 1.00 44.75 83 GLY A O 1
ATOM 669 N N . CYS A 1 84 ? -12.715 8.660 19.724 1.00 43.81 84 CYS A N 1
ATOM 670 C CA . CYS A 1 84 ? -11.279 8.847 19.615 1.00 43.81 84 CYS A CA 1
ATOM 671 C C . CYS A 1 84 ? -10.979 9.262 18.166 1.00 43.81 84 CYS A C 1
ATOM 673 O O . CYS A 1 84 ? -11.332 8.500 17.253 1.00 43.81 84 CYS A O 1
ATOM 675 N N . PRO A 1 85 ? -10.438 10.471 17.917 1.00 52.84 85 PRO A N 1
ATOM 676 C CA . PRO A 1 85 ? -10.073 10.857 16.566 1.00 52.84 85 PRO A CA 1
ATOM 677 C C . PRO A 1 85 ? -9.149 9.760 16.057 1.00 52.84 85 PRO A C 1
ATOM 679 O O . PRO A 1 85 ? -8.204 9.400 16.764 1.00 52.84 85 PRO A O 1
ATOM 682 N N . LEU A 1 86 ? -9.473 9.185 14.890 1.00 53.22 86 LEU A N 1
ATOM 683 C CA . LEU A 1 86 ? -8.611 8.194 14.245 1.00 53.22 86 LEU A CA 1
ATOM 684 C C . LEU A 1 86 ? -7.189 8.715 14.363 1.00 53.22 86 LEU A C 1
ATOM 686 O O . LEU A 1 86 ? -6.965 9.885 14.024 1.00 53.22 86 LEU A O 1
ATOM 690 N N . HIS A 1 87 ? -6.265 7.902 14.887 1.00 53.56 87 HIS A N 1
ATOM 691 C CA . HIS A 1 87 ? -4.884 8.342 15.002 1.00 53.56 87 HIS A CA 1
ATOM 692 C C . HIS A 1 87 ? -4.487 8.932 13.647 1.00 53.56 87 HIS A C 1
ATOM 694 O O . HIS A 1 87 ? -4.656 8.310 12.595 1.00 53.56 87 HIS A O 1
ATOM 700 N N . LEU A 1 88 ? -4.101 10.212 13.674 1.00 54.12 88 LEU A N 1
ATOM 701 C CA . LEU A 1 88 ? -4.052 11.072 12.487 1.00 54.12 88 LEU A CA 1
ATOM 702 C C . LEU A 1 88 ? -3.088 10.551 11.418 1.00 54.12 88 LEU A C 1
ATOM 704 O O . LEU A 1 88 ? -3.136 11.007 10.273 1.00 54.12 88 LEU A O 1
ATOM 708 N N . ASP A 1 89 ? -2.273 9.560 11.760 1.00 59.66 89 ASP A N 1
ATOM 709 C CA . ASP A 1 89 ? -1.053 9.279 11.061 1.00 59.66 89 ASP A CA 1
ATOM 710 C C . ASP A 1 89 ? -1.005 7.886 10.412 1.00 59.66 89 ASP A C 1
ATOM 712 O O . ASP A 1 89 ? -0.918 6.875 11.112 1.00 59.66 89 ASP A O 1
ATOM 716 N N . PRO A 1 90 ? -1.000 7.807 9.068 1.00 66.12 90 PRO A N 1
ATOM 717 C CA . PRO A 1 90 ? -0.777 6.568 8.330 1.00 66.12 90 PRO A CA 1
ATOM 718 C C . PRO A 1 90 ? 0.689 6.094 8.373 1.00 66.12 90 PRO A C 1
ATOM 720 O O . PRO A 1 90 ? 1.051 5.185 7.620 1.00 66.12 90 PRO A O 1
ATOM 723 N N . ARG A 1 91 ? 1.519 6.680 9.249 1.00 79.38 91 ARG A N 1
ATOM 724 C CA . ARG A 1 91 ? 2.948 6.404 9.430 1.00 79.38 91 ARG A CA 1
ATOM 725 C C . ARG A 1 91 ? 3.315 4.924 9.395 1.00 79.38 91 ARG A C 1
ATOM 727 O O . ARG A 1 91 ? 4.369 4.594 8.878 1.00 79.38 91 ARG A O 1
ATOM 734 N N . ASN A 1 92 ? 2.473 4.022 9.900 1.00 83.50 92 ASN A N 1
ATOM 735 C CA . ASN A 1 92 ? 2.789 2.590 9.905 1.00 83.50 92 ASN A CA 1
ATOM 736 C C . ASN A 1 92 ? 2.900 1.999 8.489 1.00 83.50 92 ASN A C 1
ATOM 738 O O . ASN A 1 92 ? 3.882 1.321 8.199 1.00 83.50 92 ASN A O 1
ATOM 742 N N . LEU A 1 93 ? 1.941 2.278 7.595 1.00 87.69 93 LEU A N 1
ATOM 743 C CA . LEU A 1 93 ? 2.020 1.791 6.212 1.00 87.69 93 LEU A CA 1
ATOM 744 C C . LEU A 1 93 ? 3.096 2.544 5.424 1.00 87.69 93 LEU A C 1
ATOM 746 O O . LEU A 1 93 ? 3.806 1.941 4.628 1.00 87.69 93 LEU A O 1
ATOM 750 N N . GLU A 1 94 ? 3.251 3.843 5.675 1.00 90.19 94 GLU A N 1
ATOM 751 C CA . GLU A 1 94 ? 4.318 4.643 5.071 1.00 90.19 94 GLU A CA 1
ATOM 752 C C . GLU A 1 94 ? 5.714 4.100 5.420 1.00 90.19 94 GLU A C 1
ATOM 754 O O . GLU A 1 94 ? 6.519 3.842 4.527 1.00 90.19 94 GLU A O 1
ATOM 759 N N . ASN A 1 95 ? 5.977 3.842 6.704 1.00 89.38 95 ASN A N 1
ATOM 760 C CA . ASN A 1 95 ? 7.226 3.243 7.171 1.00 89.38 95 ASN A CA 1
ATOM 761 C C . ASN A 1 95 ? 7.444 1.859 6.553 1.00 89.38 95 ASN A C 1
ATOM 763 O O . ASN A 1 95 ? 8.547 1.567 6.103 1.00 89.38 95 ASN A O 1
ATOM 767 N N . ALA A 1 96 ? 6.394 1.037 6.455 1.00 90.62 96 ALA A N 1
ATOM 768 C CA . ALA A 1 96 ? 6.490 -0.270 5.812 1.00 90.62 96 ALA A CA 1
ATOM 769 C C . ALA A 1 96 ? 6.882 -0.168 4.325 1.00 90.62 96 ALA A C 1
ATOM 771 O O . ALA A 1 96 ? 7.627 -1.014 3.835 1.00 90.62 96 ALA A O 1
ATOM 772 N N . LEU A 1 97 ? 6.420 0.861 3.602 1.00 92.56 97 LEU A N 1
ATOM 773 C CA . LEU A 1 97 ? 6.803 1.104 2.205 1.00 92.56 97 LEU A CA 1
ATOM 774 C C . LEU A 1 97 ? 8.263 1.562 2.076 1.00 92.56 97 LEU A C 1
ATOM 776 O O . LEU A 1 97 ? 8.961 1.100 1.169 1.00 92.56 97 LEU A O 1
ATOM 780 N N . TYR A 1 98 ? 8.743 2.410 2.991 1.00 92.69 98 TYR A N 1
ATOM 781 C CA . TYR A 1 98 ? 10.159 2.787 3.048 1.00 92.69 98 TYR A CA 1
ATOM 782 C C . TYR A 1 98 ? 11.057 1.588 3.364 1.00 92.69 98 TYR A C 1
ATOM 784 O O . TYR A 1 98 ? 12.013 1.335 2.633 1.00 92.69 98 TYR A O 1
ATOM 792 N N . ASP A 1 99 ? 10.721 0.809 4.397 1.00 91.94 99 ASP A N 1
ATOM 793 C CA . ASP A 1 99 ? 11.476 -0.385 4.801 1.00 91.94 99 ASP A CA 1
ATOM 794 C C . ASP A 1 99 ? 11.525 -1.435 3.685 1.00 91.94 99 ASP A C 1
ATOM 796 O O . ASP A 1 99 ? 12.507 -2.165 3.527 1.00 91.94 99 ASP A O 1
ATOM 800 N N . TRP A 1 100 ? 10.473 -1.495 2.869 1.00 93.06 100 TRP A N 1
ATOM 801 C CA . TRP A 1 100 ? 10.423 -2.374 1.711 1.00 93.06 100 TRP A CA 1
ATOM 802 C C . TRP A 1 100 ? 11.321 -1.929 0.554 1.00 93.06 100 TRP A C 1
ATOM 804 O O . TRP A 1 100 ? 11.781 -2.784 -0.217 1.00 93.06 100 TRP A O 1
ATOM 814 N N . GLY A 1 101 ? 11.587 -0.624 0.444 1.00 94.00 101 GLY A N 1
ATOM 815 C CA . GLY A 1 101 ? 12.510 -0.037 -0.525 1.00 94.00 101 GLY A CA 1
ATOM 816 C C . GLY A 1 101 ? 11.892 0.937 -1.530 1.00 94.00 101 GLY A C 1
ATOM 817 O O . GLY A 1 101 ? 12.495 1.143 -2.580 1.00 94.00 101 GLY A O 1
ATOM 818 N N . ILE A 1 102 ? 10.715 1.517 -1.262 1.00 94.31 102 ILE A N 1
ATOM 819 C CA . ILE A 1 102 ? 10.206 2.626 -2.086 1.00 94.31 102 ILE A CA 1
ATOM 820 C C . ILE A 1 102 ? 11.032 3.884 -1.806 1.00 94.31 102 ILE A C 1
ATOM 822 O O . ILE A 1 102 ? 11.267 4.247 -0.653 1.00 94.31 102 ILE A O 1
ATOM 826 N N . ASP A 1 103 ? 11.467 4.547 -2.875 1.00 93.50 103 ASP A N 1
ATOM 827 C CA . ASP A 1 103 ? 12.307 5.739 -2.794 1.00 93.50 103 ASP A CA 1
ATOM 828 C C . ASP A 1 103 ? 11.571 6.938 -2.162 1.00 93.50 103 ASP A C 1
ATOM 830 O O . ASP A 1 103 ? 10.374 7.156 -2.383 1.00 93.50 103 ASP A O 1
ATOM 834 N N . GLU A 1 104 ? 12.307 7.749 -1.398 1.00 91.81 104 GLU A N 1
ATOM 835 C CA . GLU A 1 104 ? 11.791 8.949 -0.733 1.00 91.81 104 GLU A CA 1
ATOM 836 C C . GLU A 1 104 ? 11.221 9.978 -1.716 1.00 91.81 104 GLU A C 1
ATOM 838 O O . GLU A 1 104 ? 10.194 10.598 -1.433 1.00 91.81 104 GLU A O 1
ATOM 843 N N . ASP A 1 105 ? 11.825 10.135 -2.892 1.00 92.19 105 ASP A N 1
ATOM 844 C CA . ASP A 1 105 ? 11.347 11.060 -3.918 1.00 92.19 105 ASP A CA 1
ATOM 845 C C . ASP A 1 105 ? 10.024 10.581 -4.529 1.00 92.19 105 ASP A C 1
ATOM 847 O O . ASP A 1 105 ? 9.136 11.391 -4.816 1.00 92.19 105 ASP A O 1
ATOM 851 N N . ILE A 1 106 ? 9.844 9.262 -4.671 1.00 92.69 106 ILE A N 1
ATOM 852 C CA . ILE A 1 106 ? 8.574 8.671 -5.111 1.00 92.69 106 ILE A CA 1
ATOM 853 C C . ILE A 1 106 ? 7.503 8.939 -4.060 1.00 92.69 106 ILE A C 1
ATOM 855 O O . ILE A 1 106 ? 6.451 9.483 -4.404 1.00 92.69 106 ILE A O 1
ATOM 859 N N . MET A 1 107 ? 7.782 8.641 -2.789 1.00 92.19 107 MET A N 1
ATOM 860 C CA . MET A 1 107 ? 6.839 8.884 -1.697 1.00 92.19 107 MET A CA 1
ATOM 861 C C . MET A 1 107 ? 6.458 10.365 -1.611 1.00 92.19 107 MET A C 1
ATOM 863 O O . MET A 1 107 ? 5.276 10.687 -1.670 1.00 92.19 107 MET A O 1
ATOM 867 N N . LYS A 1 108 ? 7.415 11.299 -1.629 1.00 89.00 108 LYS A N 1
ATOM 868 C CA . LYS A 1 108 ? 7.121 12.747 -1.641 1.00 89.00 108 LYS A CA 1
ATOM 869 C C . LYS A 1 108 ? 6.246 13.187 -2.816 1.00 89.00 108 LYS A C 1
ATOM 871 O O . LYS A 1 108 ? 5.468 14.130 -2.680 1.00 89.00 108 LYS A O 1
ATOM 876 N N . SER A 1 109 ? 6.368 12.527 -3.968 1.00 88.31 109 SER A N 1
ATOM 877 C CA . SER A 1 109 ? 5.627 12.890 -5.180 1.00 88.31 109 SER A CA 1
ATOM 878 C C . SER A 1 109 ? 4.165 12.439 -5.199 1.00 88.31 109 SER A C 1
ATOM 880 O O . SER A 1 109 ? 3.397 12.968 -6.002 1.00 88.31 109 SER A O 1
ATOM 882 N N . CYS A 1 110 ? 3.768 11.472 -4.363 1.00 88.56 110 CYS A N 1
ATOM 883 C CA . CYS A 1 110 ? 2.424 10.877 -4.425 1.00 88.56 110 CYS A CA 1
ATOM 884 C C . CYS A 1 110 ? 1.776 10.551 -3.067 1.00 88.56 110 CYS A C 1
ATOM 886 O O . CYS A 1 110 ? 0.559 10.347 -2.988 1.00 88.56 110 CYS A O 1
ATOM 888 N N . TRP A 1 111 ? 2.552 10.571 -1.985 1.00 86.00 111 TRP A N 1
ATOM 889 C CA . TRP A 1 111 ? 2.141 10.308 -0.609 1.00 86.00 111 TRP A CA 1
ATOM 890 C C . TRP A 1 111 ? 1.930 11.614 0.174 1.00 86.00 111 TRP A C 1
ATOM 892 O O . TRP A 1 111 ? 2.599 11.898 1.160 1.00 86.00 111 TRP A O 1
ATOM 902 N N . PHE A 1 112 ? 1.023 12.473 -0.300 1.00 68.50 112 PHE A N 1
ATOM 903 C CA . PHE A 1 112 ? 0.759 13.765 0.355 1.00 68.50 112 PHE A CA 1
ATOM 904 C C . PHE A 1 112 ? 0.025 13.587 1.698 1.00 68.50 112 PHE A C 1
ATOM 906 O O . PHE A 1 112 ? -0.763 12.644 1.857 1.00 68.50 112 PHE A O 1
ATOM 913 N N . GLU A 1 113 ? 0.198 14.534 2.623 1.00 59.94 113 GLU A N 1
ATOM 914 C CA . GLU A 1 113 ? -0.558 14.581 3.882 1.00 59.94 113 GLU A CA 1
ATOM 915 C C . GLU A 1 113 ? -2.076 14.568 3.613 1.00 59.94 113 GLU A C 1
ATOM 917 O O . GLU A 1 113 ? -2.559 15.118 2.617 1.00 59.94 113 GLU A O 1
ATOM 922 N N . ALA A 1 114 ? -2.837 13.881 4.470 1.00 53.16 114 ALA A N 1
ATOM 923 C CA . ALA A 1 114 ? -4.292 13.982 4.459 1.00 53.16 114 ALA A CA 1
ATOM 924 C C . ALA A 1 114 ? -4.646 15.400 4.919 1.00 53.16 114 ALA A C 1
ATOM 926 O O . ALA A 1 114 ? -4.371 15.757 6.062 1.00 53.16 114 ALA A O 1
ATOM 927 N N . THR A 1 115 ? -5.172 16.235 4.025 1.00 48.25 115 THR A N 1
ATOM 928 C CA . THR A 1 115 ? -5.515 17.616 4.373 1.00 48.25 115 THR A CA 1
ATOM 929 C C . THR A 1 115 ? -6.647 17.628 5.396 1.00 48.25 115 THR A C 1
ATOM 931 O O . THR A 1 115 ? -7.589 16.849 5.277 1.00 48.25 115 THR A O 1
ATOM 934 N N . GLU A 1 116 ? -6.574 18.534 6.376 1.00 41.75 116 GLU A N 1
ATOM 935 C CA . GLU A 1 116 ? -7.590 18.694 7.431 1.00 41.75 116 GLU A CA 1
ATOM 936 C C . GLU A 1 116 ? -9.010 18.944 6.882 1.00 41.75 116 GLU A C 1
ATOM 938 O O . GLU A 1 116 ? -9.982 18.645 7.562 1.00 41.75 116 GLU A O 1
ATOM 943 N N . GLU A 1 117 ? -9.143 19.414 5.635 1.00 40.34 117 GLU A N 1
ATOM 944 C CA . GLU A 1 117 ? -10.427 19.594 4.932 1.00 40.34 117 GLU A CA 1
ATOM 945 C C . GLU A 1 117 ? -11.126 18.275 4.526 1.00 40.34 117 GLU A C 1
ATOM 947 O O . GLU A 1 117 ? -12.199 18.307 3.926 1.00 40.34 117 GLU A O 1
ATOM 952 N N . GLU A 1 118 ? -10.532 17.113 4.819 1.00 41.25 118 GLU A N 1
ATOM 953 C CA . GLU A 1 118 ? -11.122 15.787 4.571 1.00 41.25 118 GLU A CA 1
ATOM 954 C C . GLU A 1 118 ? -11.876 15.203 5.786 1.00 41.25 118 GLU A C 1
ATOM 956 O O . GLU A 1 118 ? -12.304 14.047 5.720 1.00 41.25 118 GLU A O 1
ATOM 961 N N . TYR A 1 119 ? -12.050 15.986 6.862 1.00 40.97 119 TYR A N 1
ATOM 962 C CA . TYR A 1 119 ? -12.803 15.632 8.077 1.00 40.97 119 TYR A CA 1
ATOM 963 C C . TYR A 1 119 ? -14.100 16.434 8.228 1.00 40.97 119 TYR A C 1
ATOM 965 O O . TYR A 1 119 ? -14.064 17.677 8.081 1.00 40.97 119 TYR A O 1
#

Radius of gyration: 14.92 Å; chains: 1; bounding box: 33×35×42 Å

Foldseek 3Di:
DDDADAAFQLPDPQLVDPLVLVLVQVLLVLVVVLVCVLQQKAQPDDDSRQWGFAADPVDNVHGTDIDGHDCVVIDGFPDDPVGDNHPQDPVVNVVNCVVSPRDPVSCVVRVDRDDPVSD

Sequence (119 aa):
MEAIDGPTLEMLDIKDRPQEQQIDFITRLRHGLRAIRFAGIEQTDWHLNQILCPPDPRDPSLAPDIVFIDFAFALQNLGEEEGCPLHLDPRNLENALYDWGIDEDIMKSCWFEATEEEY